Protein AF-A0A1R1ES70-F1 (afdb_monomer_lite)

Structure (mmCIF, N/CA/C/O backbone):
data_AF-A0A1R1ES70-F1
#
_entry.id   AF-A0A1R1ES70-F1
#
loop_
_atom_site.group_PDB
_atom_site.id
_atom_site.type_symbol
_atom_site.label_atom_id
_atom_site.label_alt_id
_atom_site.label_comp_id
_atom_site.label_asym_id
_atom_site.label_entity_id
_atom_site.label_seq_id
_atom_site.pdbx_PDB_ins_code
_atom_site.Cartn_x
_atom_site.Cartn_y
_atom_site.Cartn_z
_atom_site.occupancy
_atom_site.B_iso_or_equiv
_atom_site.auth_seq_id
_atom_site.auth_comp_id
_atom_site.auth_asym_id
_atom_site.auth_atom_id
_atom_site.pdbx_PDB_model_num
ATOM 1 N N . MET A 1 1 ? -2.056 9.942 10.817 1.00 86.25 1 MET A N 1
ATOM 2 C CA . MET A 1 1 ? -3.131 8.967 11.094 1.00 86.25 1 MET A CA 1
ATOM 3 C C . MET A 1 1 ? -2.874 7.718 10.265 1.00 86.25 1 MET A C 1
ATOM 5 O O . MET A 1 1 ? -2.318 7.843 9.174 1.00 86.25 1 MET A O 1
ATOM 9 N N . THR A 1 2 ? -3.236 6.549 10.782 1.00 91.75 2 THR A N 1
ATOM 10 C CA . THR A 1 2 ? -3.173 5.256 10.083 1.00 91.75 2 THR A CA 1
ATOM 11 C C . THR A 1 2 ? -4.582 4.768 9.748 1.00 91.75 2 THR A C 1
ATOM 13 O O . THR A 1 2 ? -5.553 5.171 10.387 1.00 91.75 2 THR A O 1
ATOM 16 N N . VAL A 1 3 ? -4.694 3.945 8.711 1.00 92.62 3 VAL A N 1
ATOM 17 C CA . VAL A 1 3 ? -5.919 3.281 8.263 1.00 92.62 3 VAL A CA 1
ATOM 18 C C . VAL A 1 3 ? -5.692 1.779 8.325 1.00 92.62 3 VAL A C 1
ATOM 20 O O . VAL A 1 3 ? -4.594 1.303 8.031 1.00 92.62 3 VAL A O 1
ATOM 23 N N . LYS A 1 4 ? -6.724 1.038 8.728 1.00 94.25 4 LYS A N 1
ATOM 24 C CA . LYS A 1 4 ? -6.693 -0.423 8.771 1.00 94.25 4 LYS A CA 1
ATOM 25 C C . LYS A 1 4 ? -7.294 -1.005 7.499 1.00 94.25 4 LYS A C 1
ATOM 27 O O . LYS A 1 4 ? -8.336 -0.533 7.052 1.00 94.25 4 LYS A O 1
ATOM 32 N N . ALA A 1 5 ? -6.636 -2.016 6.946 1.00 91.88 5 ALA A N 1
ATOM 33 C CA . ALA A 1 5 ? -7.165 -2.802 5.840 1.00 91.88 5 ALA A CA 1
ATOM 34 C C . ALA A 1 5 ? -8.330 -3.674 6.326 1.00 91.88 5 ALA A C 1
ATOM 36 O O . ALA A 1 5 ? -8.339 -4.125 7.474 1.00 91.88 5 ALA A O 1
ATOM 37 N N . GLN A 1 6 ? -9.280 -3.947 5.439 1.00 91.50 6 GLN A N 1
ATOM 38 C CA . GLN A 1 6 ? -10.287 -4.984 5.656 1.00 91.50 6 GLN A CA 1
ATOM 39 C C . GLN A 1 6 ? -9.667 -6.371 5.474 1.00 91.50 6 GLN A C 1
ATOM 41 O O . GLN A 1 6 ? -9.928 -7.278 6.262 1.00 91.50 6 GLN A O 1
ATOM 46 N N . THR A 1 7 ? -8.822 -6.521 4.450 1.00 92.69 7 THR A N 1
ATOM 47 C CA . THR A 1 7 ? -8.095 -7.763 4.169 1.00 92.69 7 THR A CA 1
ATOM 48 C C . THR A 1 7 ? -6.597 -7.557 4.345 1.00 92.69 7 THR A C 1
ATOM 50 O O . THR A 1 7 ? -6.037 -7.950 5.359 1.00 92.69 7 THR A O 1
ATOM 53 N N . HIS A 1 8 ? -5.945 -6.933 3.374 1.00 94.19 8 HIS A N 1
ATOM 54 C CA . HIS A 1 8 ? -4.567 -6.476 3.413 1.00 94.19 8 HIS A CA 1
ATOM 55 C C . HIS A 1 8 ? -4.356 -5.444 2.307 1.00 94.19 8 HIS A C 1
ATOM 57 O O . HIS A 1 8 ? -5.004 -5.499 1.264 1.00 94.19 8 HIS A O 1
ATOM 63 N N . PHE A 1 9 ? -3.433 -4.514 2.512 1.00 95.25 9 PHE A N 1
ATOM 64 C CA . PHE A 1 9 ? -3.068 -3.531 1.506 1.00 95.25 9 PHE A CA 1
ATOM 65 C C . PHE A 1 9 ? -2.156 -4.136 0.440 1.00 95.25 9 PHE A C 1
ATOM 67 O O . PHE A 1 9 ? -1.179 -4.833 0.738 1.00 95.25 9 PHE A O 1
ATOM 74 N N . VAL A 1 10 ? -2.444 -3.794 -0.810 1.00 95.50 10 VAL A N 1
ATOM 75 C CA . VAL A 1 10 ? -1.620 -4.096 -1.979 1.00 95.50 10 VAL A CA 1
ATOM 76 C C . VAL A 1 10 ? -1.185 -2.803 -2.659 1.00 95.50 10 VAL A C 1
ATOM 78 O O . VAL A 1 10 ? -1.825 -1.758 -2.516 1.00 95.50 10 VAL A O 1
ATOM 81 N N . TRP A 1 11 ? -0.078 -2.861 -3.395 1.00 95.38 11 TRP A N 1
ATOM 82 C CA . TRP A 1 11 ? 0.356 -1.738 -4.221 1.00 95.38 11 TRP A CA 1
ATOM 83 C C . TRP A 1 11 ? -0.619 -1.515 -5.380 1.00 95.38 11 TRP A C 1
ATOM 85 O O . TRP A 1 11 ? -1.103 -2.471 -5.990 1.00 95.38 11 TRP A O 1
ATOM 95 N N . THR A 1 12 ? -0.873 -0.254 -5.719 1.00 93.81 12 THR A N 1
ATOM 96 C CA . THR A 1 12 ? -1.626 0.117 -6.924 1.00 93.81 12 THR A CA 1
ATOM 97 C C . THR A 1 12 ? -0.712 0.189 -8.150 1.00 93.81 12 THR A C 1
ATOM 99 O O . THR A 1 12 ? 0.517 0.212 -8.047 1.00 93.81 12 THR A O 1
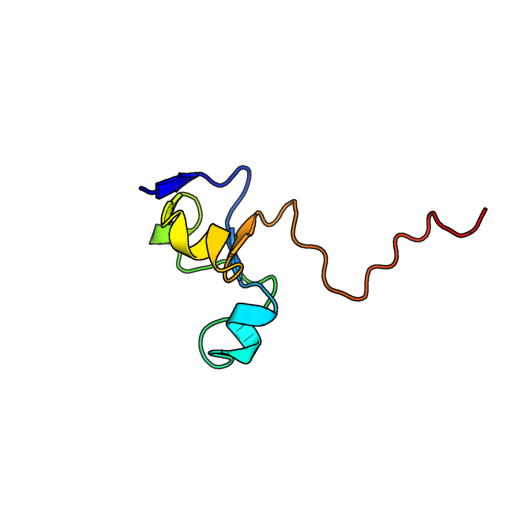ATOM 102 N N . GLU A 1 13 ? -1.302 0.301 -9.342 1.00 91.50 13 GLU A N 1
ATOM 103 C CA . GLU A 1 13 ? -0.552 0.582 -10.576 1.00 91.50 13 GLU A CA 1
ATOM 104 C C . GLU A 1 13 ? 0.209 1.911 -10.517 1.00 91.50 13 GLU A C 1
ATOM 106 O O . GLU A 1 13 ? 1.254 2.060 -11.150 1.00 91.50 13 GLU A O 1
ATOM 111 N N . LYS A 1 14 ? -0.288 2.883 -9.743 1.00 91.69 14 LYS A N 1
ATOM 112 C CA . LYS A 1 14 ? 0.411 4.149 -9.518 1.00 91.69 14 LYS A CA 1
ATOM 113 C C . LYS A 1 14 ? 1.721 3.915 -8.769 1.00 91.69 14 LYS A C 1
ATOM 115 O O . LYS A 1 14 ? 2.761 4.394 -9.212 1.00 91.69 14 LYS A O 1
ATOM 120 N N . ALA A 1 15 ? 1.684 3.126 -7.697 1.00 92.56 15 ALA A N 1
ATOM 121 C CA . ALA A 1 15 ? 2.880 2.779 -6.936 1.00 92.56 15 ALA A CA 1
ATOM 122 C C . ALA A 1 15 ? 3.912 2.028 -7.785 1.00 92.56 15 ALA A C 1
ATOM 124 O O . ALA A 1 15 ? 5.107 2.294 -7.676 1.00 92.56 15 ALA A O 1
ATOM 125 N N . GLU A 1 16 ? 3.458 1.124 -8.657 1.00 93.69 16 GLU A N 1
ATOM 126 C CA . GLU A 1 16 ? 4.336 0.430 -9.604 1.00 93.69 16 GLU A CA 1
ATOM 127 C C . GLU A 1 16 ? 4.958 1.379 -10.632 1.00 93.69 16 GLU A C 1
ATOM 129 O O . GLU A 1 16 ? 6.143 1.257 -10.923 1.00 93.69 16 GLU A O 1
ATOM 134 N N . LYS A 1 17 ? 4.218 2.368 -11.146 1.00 91.06 17 LYS A N 1
ATOM 135 C CA . LYS A 1 17 ? 4.781 3.382 -12.057 1.00 91.06 17 LYS A CA 1
ATOM 136 C C . LYS A 1 17 ? 5.815 4.275 -11.369 1.00 91.06 17 LYS A C 1
ATOM 138 O O . LYS A 1 17 ? 6.804 4.644 -11.997 1.00 91.06 17 LYS A O 1
ATOM 143 N N . GLU A 1 18 ? 5.596 4.618 -10.102 1.00 92.62 18 GLU A N 1
ATOM 144 C CA . GLU A 1 18 ? 6.524 5.447 -9.326 1.00 92.62 18 GLU A CA 1
ATOM 145 C C . GLU A 1 18 ? 7.781 4.679 -8.894 1.00 92.62 18 GLU A C 1
ATOM 147 O O . GLU A 1 18 ? 8.882 5.230 -8.923 1.00 92.62 18 GLU A O 1
ATOM 152 N N . ASN A 1 19 ? 7.644 3.409 -8.501 1.00 90.50 19 ASN A N 1
ATOM 153 C CA . ASN A 1 19 ? 8.768 2.589 -8.058 1.00 90.50 19 ASN A CA 1
ATOM 154 C C . ASN A 1 19 ? 8.608 1.105 -8.437 1.00 90.50 19 ASN A C 1
ATOM 156 O O . ASN A 1 19 ? 8.378 0.260 -7.565 1.00 90.50 19 ASN A O 1
ATOM 160 N N . PRO A 1 20 ? 8.825 0.747 -9.713 1.00 89.62 20 PRO A N 1
ATOM 161 C CA . PRO A 1 20 ? 8.586 -0.613 -10.208 1.00 89.62 20 PRO A CA 1
ATOM 162 C C . PRO A 1 20 ? 9.552 -1.654 -9.625 1.00 89.62 20 PRO A C 1
ATOM 164 O O . PRO A 1 20 ? 9.313 -2.855 -9.716 1.00 89.62 20 PRO A O 1
ATOM 167 N N . GLN A 1 21 ? 10.663 -1.220 -9.022 1.00 89.75 21 GLN A N 1
ATOM 168 C CA . GLN A 1 21 ? 11.633 -2.126 -8.404 1.00 89.75 21 GLN A CA 1
ATOM 169 C C . GLN A 1 21 ? 11.164 -2.658 -7.045 1.00 89.75 21 GLN A C 1
ATOM 171 O O . GLN A 1 21 ? 11.652 -3.694 -6.596 1.00 89.75 21 GLN A O 1
ATOM 176 N N . ARG A 1 22 ? 10.270 -1.934 -6.358 1.00 85.94 22 ARG A N 1
ATOM 177 C CA . ARG A 1 22 ? 9.844 -2.247 -4.981 1.00 85.94 22 ARG A CA 1
ATOM 178 C C . ARG A 1 22 ? 8.335 -2.379 -4.818 1.00 85.94 22 ARG A C 1
ATOM 180 O O . ARG A 1 22 ? 7.900 -3.089 -3.915 1.00 85.94 22 ARG A O 1
ATOM 187 N N . SER A 1 23 ? 7.568 -1.726 -5.680 1.00 92.38 23 SER A N 1
ATOM 188 C CA . SER A 1 23 ? 6.114 -1.695 -5.646 1.00 92.38 23 SER A CA 1
ATOM 189 C C . SER A 1 23 ? 5.591 -2.331 -6.923 1.00 92.38 23 SER A C 1
ATOM 191 O O . SER A 1 23 ? 5.946 -1.910 -8.018 1.00 92.38 23 SER A O 1
ATOM 193 N N . LYS A 1 24 ? 4.770 -3.371 -6.794 1.00 91.81 24 LYS A N 1
ATOM 194 C CA . LYS A 1 24 ? 4.205 -4.098 -7.935 1.00 91.81 24 LYS A CA 1
ATOM 195 C C . LYS A 1 24 ? 2.707 -4.227 -7.747 1.00 91.81 24 LYS A C 1
ATOM 197 O O . LYS A 1 24 ? 2.287 -4.733 -6.708 1.00 91.81 24 LYS A O 1
ATOM 202 N N . ALA A 1 25 ? 1.918 -3.785 -8.723 1.00 91.94 25 ALA A N 1
ATOM 203 C CA . ALA A 1 25 ? 0.477 -3.697 -8.564 1.00 91.94 25 ALA A CA 1
ATOM 204 C C . ALA A 1 25 ? -0.141 -5.064 -8.229 1.00 91.94 25 ALA A C 1
ATOM 206 O O . ALA A 1 25 ? 0.190 -6.079 -8.850 1.00 91.94 25 ALA A O 1
ATOM 207 N N . GLY A 1 26 ? -1.017 -5.090 -7.225 1.00 89.69 26 GLY A N 1
ATOM 208 C CA . GLY A 1 26 ? -1.665 -6.306 -6.728 1.00 89.69 26 GLY A CA 1
ATOM 209 C C . GLY A 1 26 ? -0.783 -7.190 -5.843 1.00 89.69 26 GLY A C 1
ATOM 210 O O . GLY A 1 26 ? -1.247 -8.216 -5.354 1.00 89.69 26 GLY A O 1
ATOM 211 N N . VAL A 1 27 ? 0.479 -6.816 -5.610 1.00 93.25 27 VAL A N 1
ATOM 212 C CA . VAL A 1 27 ? 1.336 -7.478 -4.619 1.00 93.25 27 VAL A CA 1
ATOM 213 C C . VAL A 1 27 ? 1.133 -6.810 -3.259 1.00 93.25 27 VAL A C 1
ATOM 215 O O . VAL A 1 27 ? 1.057 -5.577 -3.205 1.00 93.25 27 VAL A O 1
ATOM 218 N N . PRO A 1 28 ? 1.079 -7.586 -2.159 1.00 94.19 28 PRO A N 1
ATOM 219 C CA . PRO A 1 28 ? 1.017 -7.035 -0.814 1.00 94.19 28 PRO A CA 1
ATOM 220 C C . PRO A 1 28 ? 2.125 -6.017 -0.558 1.00 94.19 28 PRO A C 1
ATOM 222 O O . PRO A 1 28 ? 3.270 -6.188 -0.993 1.00 94.19 28 PRO A O 1
ATOM 225 N N . ILE A 1 29 ? 1.782 -4.962 0.177 1.00 94.06 29 ILE A N 1
ATOM 226 C CA . ILE A 1 29 ? 2.779 -3.998 0.638 1.00 94.06 29 ILE A CA 1
ATOM 227 C C . ILE A 1 29 ? 3.683 -4.614 1.709 1.00 94.06 29 ILE A C 1
ATOM 229 O O . ILE A 1 29 ? 3.565 -5.790 2.062 1.00 94.06 29 ILE A O 1
ATOM 233 N N . TRP A 1 30 ? 4.618 -3.826 2.242 1.00 92.56 30 TRP A 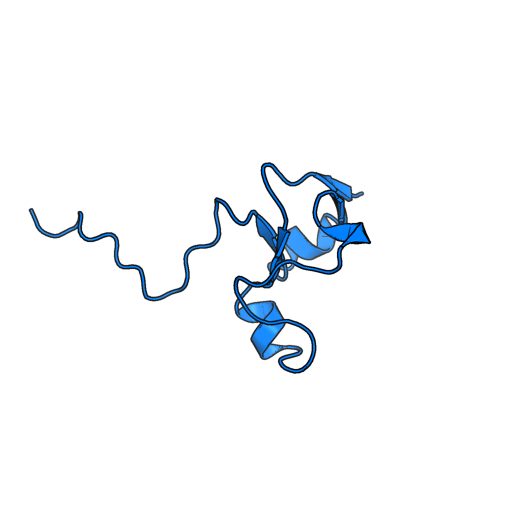N 1
ATOM 234 C CA . TRP A 1 30 ? 5.517 -4.323 3.277 1.00 92.56 30 TRP A CA 1
ATOM 235 C C . TRP A 1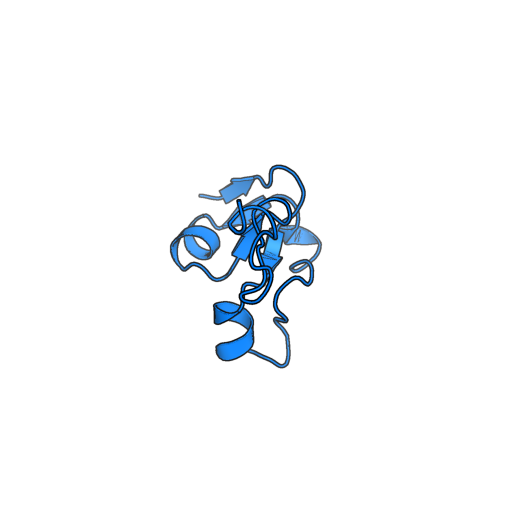 30 ? 4.749 -4.950 4.458 1.00 92.56 30 TRP A C 1
ATOM 237 O O . TRP A 1 30 ? 3.787 -4.343 4.932 1.00 92.56 30 TRP A O 1
ATOM 247 N N . PRO A 1 31 ? 5.191 -6.107 4.998 1.00 91.81 31 PRO A N 1
ATOM 248 C CA . PRO A 1 31 ? 4.431 -6.869 5.997 1.00 91.81 31 PRO A CA 1
ATOM 249 C C . PRO A 1 31 ? 4.013 -6.074 7.239 1.00 91.81 31 PRO A C 1
ATOM 251 O O . PRO A 1 31 ? 2.959 -6.323 7.811 1.00 91.81 31 PRO A O 1
ATOM 254 N N . HIS A 1 32 ? 4.819 -5.091 7.644 1.00 92.75 32 HIS A N 1
ATOM 255 C CA . HIS A 1 32 ? 4.542 -4.241 8.801 1.00 92.75 32 HIS A CA 1
ATOM 256 C C . HIS A 1 32 ? 3.460 -3.179 8.545 1.00 92.75 32 HIS A C 1
ATOM 258 O O . HIS A 1 32 ? 2.882 -2.687 9.506 1.00 92.75 32 HIS A O 1
ATOM 264 N N . TYR A 1 33 ? 3.165 -2.854 7.281 1.00 93.00 33 TYR A N 1
ATOM 265 C CA . TYR A 1 33 ? 2.058 -1.972 6.895 1.00 93.00 33 TYR A CA 1
ATOM 266 C C . TYR A 1 33 ? 0.864 -2.726 6.298 1.00 93.00 33 TYR A C 1
ATOM 268 O O . TYR A 1 33 ? -0.169 -2.127 6.028 1.00 93.00 33 TYR A O 1
ATOM 276 N N . MET A 1 34 ? 0.985 -4.042 6.106 1.00 92.62 34 MET A N 1
ATOM 277 C CA . MET A 1 34 ? 0.026 -4.878 5.381 1.00 92.62 34 MET A CA 1
ATOM 278 C C . MET A 1 34 ? -1.419 -4.736 5.876 1.00 92.62 34 MET A C 1
ATOM 280 O O . MET A 1 34 ? -2.332 -4.722 5.061 1.00 92.62 34 MET A O 1
ATOM 284 N N . TYR A 1 35 ? -1.630 -4.595 7.184 1.00 95.06 35 TYR A N 1
ATOM 285 C CA . TYR A 1 35 ? -2.966 -4.443 7.777 1.00 95.06 35 TYR A CA 1
ATOM 286 C C . TYR A 1 35 ? -3.236 -3.039 8.312 1.00 95.06 35 TYR A C 1
ATOM 288 O O . TYR A 1 35 ? -4.382 -2.698 8.586 1.00 95.06 35 TYR A O 1
ATOM 296 N N . GLU A 1 36 ? -2.195 -2.228 8.481 1.00 95.19 36 GLU A N 1
ATOM 297 C CA . GLU A 1 36 ? -2.299 -0.876 9.006 1.00 95.19 36 GLU A CA 1
ATOM 298 C C . GLU A 1 36 ? -1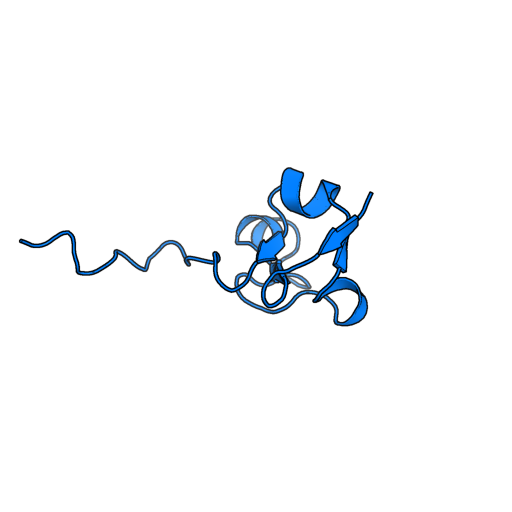.252 0.008 8.336 1.00 95.19 36 GLU A C 1
ATOM 300 O O . GLU A 1 36 ? -0.056 -0.156 8.555 1.00 95.19 36 GLU A O 1
ATOM 305 N N . ALA A 1 37 ? -1.700 0.951 7.516 1.00 94.00 37 ALA A N 1
ATOM 306 C CA . ALA A 1 37 ? -0.832 1.813 6.728 1.00 94.00 37 ALA A CA 1
ATOM 307 C C . ALA A 1 37 ? -1.146 3.292 6.991 1.00 94.00 37 ALA A C 1
ATOM 309 O O . ALA A 1 37 ? -2.220 3.623 7.496 1.00 94.00 37 ALA A O 1
ATOM 310 N N . PRO A 1 38 ? -0.237 4.225 6.674 1.00 94.75 38 PRO A N 1
ATOM 311 C CA . PRO A 1 38 ? -0.539 5.651 6.739 1.00 94.75 38 PRO A CA 1
ATOM 312 C C . PRO A 1 38 ? -1.730 6.014 5.840 1.00 94.75 38 PRO A C 1
ATOM 314 O O . PRO A 1 38 ? -1.728 5.669 4.660 1.00 94.75 38 PRO A O 1
ATOM 317 N N . VAL A 1 39 ? -2.701 6.779 6.361 1.00 93.81 39 VAL A N 1
ATOM 318 C CA . VAL A 1 39 ? -3.874 7.244 5.578 1.00 93.81 39 VAL A CA 1
ATOM 319 C C . VAL A 1 39 ? -3.441 7.973 4.309 1.00 93.81 39 VAL A C 1
ATOM 321 O O . VAL A 1 39 ? -4.021 7.775 3.249 1.00 93.81 39 VAL A O 1
ATOM 324 N N . LYS A 1 40 ? -2.341 8.724 4.399 1.00 93.44 40 LYS A N 1
ATOM 325 C CA . LYS A 1 40 ? -1.751 9.436 3.270 1.00 93.44 40 LYS A CA 1
ATOM 326 C C . LYS A 1 40 ? -1.459 8.527 2.069 1.00 93.44 40 LYS A C 1
ATOM 328 O O . LYS A 1 40 ? -1.637 8.958 0.947 1.00 93.44 40 LYS A O 1
ATOM 333 N N . TRP A 1 41 ? -1.053 7.271 2.267 1.00 92.94 41 TRP A N 1
ATOM 334 C CA . TRP A 1 41 ? -0.785 6.363 1.141 1.00 92.94 41 TRP A CA 1
ATOM 335 C C . TRP A 1 41 ? -2.059 5.928 0.416 1.00 92.94 41 TRP A C 1
ATOM 337 O O . TRP A 1 41 ? -2.020 5.697 -0.794 1.00 92.94 41 TRP A O 1
ATOM 347 N N . LEU A 1 42 ? -3.165 5.810 1.155 1.00 91.44 42 LEU A N 1
ATOM 348 C CA . LEU A 1 42 ? -4.482 5.521 0.597 1.00 91.44 42 LEU A CA 1
ATOM 349 C C . LEU A 1 42 ? -5.018 6.750 -0.152 1.00 91.44 42 LEU A C 1
ATOM 351 O O . LEU A 1 42 ? -5.451 6.626 -1.291 1.00 91.44 42 LEU A O 1
ATOM 355 N N . GLU A 1 43 ? -4.907 7.940 0.445 1.00 92.88 43 GLU A N 1
ATOM 356 C CA . GLU A 1 43 ? -5.287 9.217 -0.183 1.00 92.88 43 GLU A CA 1
ATOM 357 C C . GLU A 1 43 ? -4.454 9.525 -1.435 1.00 92.88 43 GLU A C 1
ATOM 359 O O . GLU A 1 43 ? -4.988 9.955 -2.455 1.00 92.88 43 GLU A O 1
ATOM 364 N N . ASP A 1 44 ? -3.149 9.245 -1.387 1.00 92.44 44 ASP A N 1
ATOM 365 C CA . ASP A 1 44 ? -2.244 9.377 -2.527 1.00 92.44 44 ASP A CA 1
ATOM 366 C C . ASP A 1 44 ? -2.522 8.303 -3.602 1.00 92.44 44 ASP A C 1
ATOM 368 O O . ASP A 1 44 ? -1.971 8.380 -4.703 1.00 92.44 44 ASP A O 1
ATOM 372 N N . GLY A 1 45 ? -3.361 7.299 -3.319 1.00 91.44 45 GLY A N 1
ATOM 373 C CA . GLY A 1 45 ? -3.711 6.216 -4.242 1.00 91.44 45 GLY A CA 1
ATOM 374 C C . GLY A 1 45 ? -2.545 5.277 -4.556 1.00 91.44 45 GLY A C 1
ATOM 375 O O . GLY A 1 45 ? -2.491 4.697 -5.640 1.00 91.44 45 GLY A O 1
ATOM 376 N N . ILE A 1 46 ? -1.574 5.163 -3.648 1.00 93.69 46 ILE A N 1
ATOM 377 C CA . ILE A 1 46 ? -0.388 4.296 -3.770 1.00 93.69 46 ILE A CA 1
ATOM 378 C C . ILE A 1 46 ? -0.712 2.883 -3.256 1.00 93.69 46 ILE A C 1
ATOM 380 O O . ILE A 1 46 ? -0.168 1.890 -3.743 1.00 93.69 46 ILE A O 1
ATOM 384 N N . ILE A 1 47 ? -1.626 2.783 -2.292 1.00 94.56 47 ILE A N 1
ATOM 385 C CA . ILE A 1 47 ? -2.122 1.513 -1.757 1.00 94.56 47 ILE A CA 1
ATOM 386 C C . ILE A 1 47 ? -3.637 1.434 -1.901 1.00 94.56 47 ILE A C 1
ATOM 388 O O . ILE A 1 47 ? -4.316 2.457 -1.938 1.00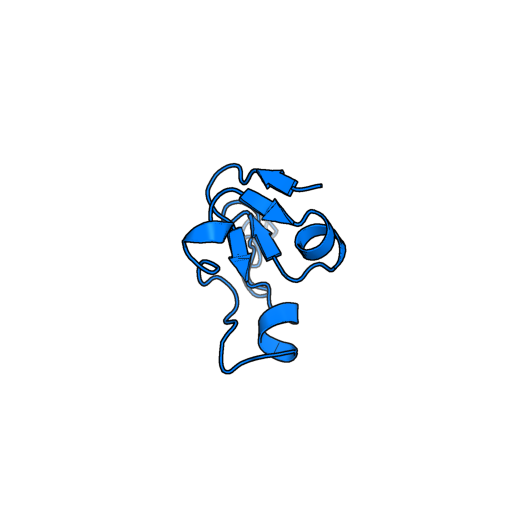 94.56 47 ILE A O 1
ATOM 392 N N . ILE A 1 48 ? -4.155 0.215 -1.948 1.00 94.00 48 ILE A N 1
ATOM 393 C CA . ILE A 1 48 ? -5.586 -0.086 -1.903 1.00 94.00 48 ILE A CA 1
ATOM 394 C C . ILE A 1 48 ? -5.780 -1.416 -1.174 1.00 94.00 48 ILE A C 1
ATOM 396 O O . ILE A 1 48 ? -4.845 -2.218 -1.089 1.00 94.00 48 ILE A O 1
ATOM 400 N N . ASP A 1 49 ? -6.956 -1.642 -0.594 1.00 93.81 49 ASP A N 1
ATOM 401 C CA . ASP A 1 49 ? -7.275 -2.948 -0.022 1.00 93.81 49 ASP A CA 1
ATOM 402 C C . ASP A 1 49 ? -7.327 -4.007 -1.134 1.00 93.81 49 ASP A C 1
ATOM 404 O O . ASP A 1 49 ? -7.838 -3.751 -2.223 1.00 93.81 49 ASP A O 1
ATOM 408 N N . SER A 1 50 ? -6.804 -5.205 -0.873 1.00 92.88 50 SER A N 1
ATOM 409 C CA . SER A 1 50 ? -6.775 -6.287 -1.862 1.00 92.88 50 SER A CA 1
ATOM 410 C C . SER A 1 50 ? -8.168 -6.683 -2.358 1.00 92.88 50 SER A C 1
ATOM 412 O O . SER A 1 50 ? -8.303 -7.097 -3.505 1.00 92.88 50 SER A O 1
ATOM 414 N N . SER A 1 51 ? -9.202 -6.514 -1.524 1.00 89.44 51 SER A N 1
ATOM 415 C CA . SER A 1 51 ? -10.597 -6.775 -1.897 1.00 89.44 51 SER A CA 1
ATOM 416 C C . SER A 1 51 ? -11.162 -5.751 -2.885 1.00 89.44 51 SER A C 1
ATOM 418 O O . SER A 1 51 ? -12.086 -6.068 -3.629 1.00 89.44 51 SER A O 1
ATOM 420 N N . GLU A 1 52 ? -10.584 -4.551 -2.928 1.00 87.38 52 GLU A N 1
ATOM 421 C CA . GLU A 1 52 ? -10.968 -3.461 -3.830 1.00 87.38 52 GLU A CA 1
ATOM 422 C C . GLU A 1 52 ? -10.004 -3.330 -5.021 1.00 87.38 52 GLU A C 1
ATOM 424 O O . GLU A 1 52 ? -10.259 -2.572 -5.958 1.00 87.38 52 GLU A O 1
ATOM 429 N N . PHE A 1 53 ? -8.886 -4.065 -5.017 1.00 86.44 53 PHE A N 1
ATOM 430 C CA . PHE A 1 53 ? -7.918 -4.044 -6.105 1.00 86.44 53 PHE A CA 1
ATOM 431 C C . PHE A 1 53 ? -8.477 -4.747 -7.346 1.00 86.44 53 PHE A C 1
ATOM 433 O O . PHE A 1 53 ? -8.376 -5.963 -7.505 1.00 86.44 53 PHE A O 1
ATOM 440 N N . GLN A 1 54 ? -9.012 -3.958 -8.273 1.00 79.06 54 GLN A N 1
ATOM 441 C CA . GLN A 1 54 ? -9.331 -4.406 -9.622 1.00 79.06 54 GLN A CA 1
ATOM 442 C C . GLN A 1 54 ? -8.188 -4.016 -10.554 1.00 79.06 54 GLN A C 1
ATOM 444 O O . GLN A 1 54 ? -7.910 -2.836 -10.774 1.00 79.06 54 GLN A O 1
ATOM 449 N N . ARG A 1 55 ? -7.495 -5.012 -11.111 1.00 68.94 55 ARG A N 1
ATOM 450 C CA . ARG A 1 55 ? -6.493 -4.747 -12.145 1.00 68.94 55 ARG A CA 1
ATOM 451 C C . ARG A 1 55 ? -7.220 -4.227 -13.378 1.00 68.94 55 ARG A C 1
ATOM 453 O O . ARG A 1 55 ? -8.149 -4.886 -13.848 1.00 68.94 55 ARG A O 1
ATOM 460 N N . SER A 1 56 ? -6.797 -3.078 -13.903 1.00 58.28 56 SER A N 1
ATOM 461 C CA . SER A 1 56 ? -7.393 -2.508 -15.110 1.00 58.28 56 SER A CA 1
ATOM 462 C C . SER A 1 56 ? -7.254 -3.518 -16.264 1.00 58.28 56 SER A C 1
ATOM 464 O O . SER A 1 56 ? -6.167 -3.790 -16.767 1.00 58.28 56 SER A O 1
ATOM 466 N N . GLY A 1 57 ? -8.353 -4.205 -16.586 1.00 52.72 57 GLY A N 1
ATOM 467 C CA . GLY A 1 57 ? -8.356 -5.381 -17.463 1.00 52.72 57 GLY A CA 1
ATOM 468 C C . GLY A 1 57 ? -9.318 -6.488 -17.033 1.00 52.72 57 GLY A C 1
ATOM 469 O O . GLY A 1 57 ? -9.720 -7.288 -17.874 1.00 52.72 57 GLY A O 1
ATOM 470 N N . GLN A 1 58 ? -9.754 -6.508 -15.771 1.00 49.62 58 GLN A N 1
ATOM 471 C CA . GLN A 1 58 ? -10.945 -7.260 -15.382 1.00 49.62 58 GLN A CA 1
ATOM 472 C C . GLN A 1 58 ? -12.178 -6.416 -15.720 1.00 49.62 58 GLN A C 1
ATOM 474 O O . GLN A 1 58 ? -12.754 -5.750 -14.872 1.00 49.62 58 GLN A O 1
ATOM 479 N N . LEU A 1 59 ? -12.534 -6.394 -17.008 1.00 51.91 59 LEU A N 1
ATOM 480 C CA . LEU A 1 59 ? -13.914 -6.141 -17.408 1.00 51.91 59 LEU A CA 1
ATOM 481 C C . LEU A 1 59 ? -14.742 -7.224 -16.724 1.00 51.91 59 LEU A C 1
ATOM 483 O O . LEU A 1 59 ? -14.591 -8.406 -17.046 1.00 51.91 59 LEU A O 1
ATOM 487 N N . ASP A 1 60 ? -15.554 -6.834 -15.748 1.00 53.69 60 ASP A N 1
ATOM 488 C CA . ASP A 1 60 ? -16.582 -7.711 -15.225 1.00 53.69 60 ASP A CA 1
ATOM 489 C C . ASP A 1 60 ? -17.399 -8.200 -16.425 1.00 53.69 60 ASP A C 1
ATOM 491 O O . ASP A 1 60 ? -18.056 -7.430 -17.123 1.00 53.69 60 ASP A O 1
ATOM 495 N N . LEU A 1 61 ? -17.325 -9.505 -16.691 1.00 55.19 6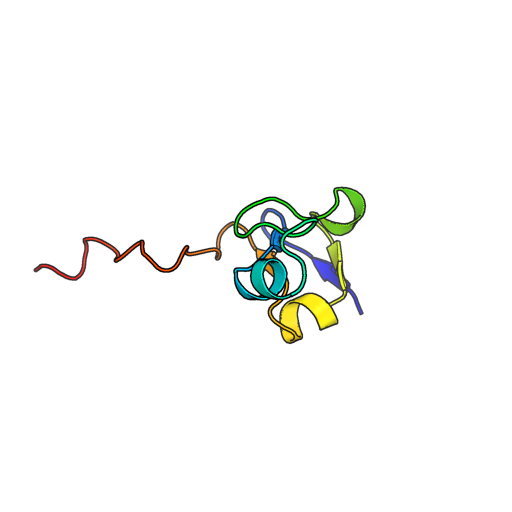1 LEU A N 1
ATOM 496 C CA . LEU A 1 61 ? -18.043 -10.222 -17.755 1.00 55.19 61 LEU A CA 1
ATOM 497 C C . LEU A 1 61 ? -19.582 -10.121 -17.626 1.00 55.19 61 LEU A C 1
ATOM 499 O O . LEU A 1 61 ? -20.305 -10.847 -18.302 1.00 55.19 61 LEU A O 1
ATOM 503 N N . PHE A 1 62 ? -20.084 -9.242 -16.759 1.00 57.09 62 PHE A N 1
ATOM 504 C CA . PHE A 1 62 ? -21.490 -8.983 -16.491 1.00 57.09 62 PHE A CA 1
ATOM 505 C C . PHE A 1 62 ? -22.081 -7.835 -17.325 1.00 57.09 62 PHE A C 1
ATOM 507 O O . PHE A 1 62 ? -23.298 -7.692 -17.332 1.00 57.09 62 PHE A O 1
ATOM 514 N N . ASP A 1 63 ? -21.274 -7.086 -18.086 1.00 53.53 63 ASP A N 1
ATOM 515 C CA . ASP A 1 63 ? -21.767 -6.032 -18.996 1.00 53.53 63 ASP A CA 1
ATOM 516 C C . ASP A 1 63 ? -22.213 -6.551 -20.385 1.00 53.53 63 ASP A C 1
ATOM 518 O O . ASP A 1 63 ? -22.455 -5.766 -21.302 1.00 53.53 63 ASP A O 1
ATOM 522 N N . ILE A 1 64 ? -22.340 -7.872 -20.571 1.00 55.25 64 ILE A N 1
ATOM 523 C CA . ILE A 1 64 ? -22.872 -8.481 -21.804 1.00 55.25 64 ILE A CA 1
ATOM 524 C C . ILE A 1 64 ? -24.180 -9.218 -21.479 1.00 55.25 64 ILE A C 1
ATOM 526 O O . ILE A 1 64 ? -24.217 -10.448 -21.423 1.00 55.25 64 ILE A O 1
ATOM 530 N N . LEU A 1 65 ? -25.253 -8.462 -21.246 1.00 54.09 65 LEU A N 1
ATOM 531 C CA . LEU A 1 65 ? -26.636 -8.949 -21.306 1.00 54.09 65 LEU A CA 1
ATOM 532 C C . LEU A 1 65 ? -27.438 -8.111 -22.301 1.00 54.09 65 LEU A C 1
ATOM 534 O O . LEU A 1 65 ? -27.319 -6.867 -22.252 1.00 54.09 65 LEU A O 1
#

Radius of gyration: 12.74 Å; chains: 1; bounding box: 38×20×33 Å

Sequence (65 aa):
MTVKAQTHFVWTEKAEKENPQRSKAGVPIWPHYMYEAPVKWLEDGIIIDSSEFQRSGQLDLFDIL

pLDDT: mean 85.89, std 14.11, range [49.62, 95.5]

Organism: NCBI:txid297318

Secondary structure (DSSP, 8-state):
-EEE-SS-EEE-HHHHHH-TTT--BTSB--TTTSSEEEHHHHHTTSEEETTT---TT---TTS--

Foldseek 3Di:
DKDFAPAWKAFDVVLCVVPVPQHDHLHGHDPVCGGIHHVVCVVVVGIDHSVPRDDPPPPPPVVPD